Protein AF-A0A2I0HJY0-F1 (afdb_monomer_lite)

Organism: Punica granatum (NCBI:txid22663)

Foldseek 3Di:
DDDDQDFAADEDEDAAQPCRQVVVCVLQVHNPGDDDRDPDHPDDDDDGDWHADPVRHTPRVVSSVVVNDDDYDDPPDPDVVVVVVVVVVVVVVVVVVVVVVVVVVVVVVVVVVVVVVVVVVVVVVVVVVVVVVVVVVVVVVVVVVVVVVVVVVVVVVVVVVVVD

Secondary structure (DSSP, 8-state):
---------------TTS-HHHHHHHHTTS--S-----SS-S--S------B-TTS-BHHHHHHHHTS-----------HHHHHHHHHHHHHHHHHHHHHHHHHHHHHHHHHHHHHHHHHHHHHHHHHHHHHHHHHHHHHHHHHHHHHHHHHHHHHHHHHHTT-

pLDDT: mean 72.09, std 19.01, range [34.62, 98.0]

InterPro domains:
  IPR006703 AIG1-type guanine nucleotide-binding (G) domain [PF04548] (9-60)
  IPR027417 P-loop containing nucleoside triphosphate hydrolase [G3DSA:3.40.50.300] (8-58)
  IPR027417 P-loop containing nucleoside triphosphate hydrolase [G3DSA:3.40.50.300] (59-138)
  IPR027417 P-loop containing nucleoside triphosphate hydrolase [SSF52540] (9-53)
  IPR045058 GTPase GIMA/IAN/Toc [PTHR10903] (10-53)

Sequence (164 aa):
MAGIAGVRMLVLVGRTGNGKSAAGNTILGRRAFKSRASSSGVTSTCELQQTVLPDGLTVNDVLALCGNRQVLFDNKTKDQDKKNAQVRELFSLIETKLIEEVKRLDQKLAEEQAARTRADEQAHSAQKKSDDEIRNLKDDLAKARRETEVLRKQTEEKSSCAIL

Radius of gyration: 37.72 Å; chains: 1; bounding box: 81×35×110 Å

Structure (mmCIF, N/CA/C/O backbone):
data_AF-A0A2I0HJY0-F1
#
_entry.id   AF-A0A2I0HJY0-F1
#
loop_
_atom_site.group_PDB
_atom_site.id
_atom_site.type_symbol
_atom_site.label_atom_id
_atom_site.label_alt_id
_atom_site.label_comp_id
_atom_site.label_asym_id
_atom_site.label_entity_id
_atom_site.label_seq_id
_atom_site.pdbx_PDB_ins_code
_atom_site.Cartn_x
_atom_site.Cartn_y
_atom_site.Cartn_z
_atom_site.occupancy
_atom_site.B_iso_or_equiv
_atom_site.auth_seq_id
_atom_site.auth_comp_id
_atom_site.auth_asym_id
_atom_site.auth_atom_id
_atom_site.pdbx_PDB_model_num
ATOM 1 N N . MET A 1 1 ? -4.396 -15.676 6.595 1.00 34.62 1 MET A N 1
ATOM 2 C CA . MET A 1 1 ? -2.952 -15.382 6.466 1.00 34.62 1 MET A CA 1
ATOM 3 C C . MET A 1 1 ? -2.658 -15.003 5.018 1.00 34.62 1 MET A C 1
ATOM 5 O O . MET A 1 1 ? -2.321 -15.872 4.228 1.00 34.62 1 MET A O 1
ATOM 9 N N . ALA A 1 2 ? -2.866 -13.739 4.642 1.00 39.84 2 ALA A N 1
ATOM 10 C CA . ALA A 1 2 ? -2.485 -13.230 3.323 1.00 39.84 2 ALA A CA 1
ATOM 11 C C . ALA A 1 2 ? -1.132 -12.525 3.482 1.00 39.84 2 ALA A C 1
ATOM 13 O O . ALA A 1 2 ? -1.044 -11.500 4.153 1.00 39.84 2 ALA A O 1
ATOM 14 N N . GLY A 1 3 ? -0.068 -13.152 2.975 1.00 40.00 3 GLY A N 1
ATOM 15 C CA . GLY A 1 3 ? 1.299 -12.646 3.083 1.00 40.00 3 GLY A CA 1
ATOM 16 C C . GLY A 1 3 ? 1.468 -11.301 2.379 1.00 40.00 3 GLY A C 1
ATOM 17 O O . GLY A 1 3 ? 0.860 -11.044 1.342 1.00 40.00 3 GLY A O 1
ATOM 18 N N . ILE A 1 4 ? 2.308 -10.445 2.957 1.00 42.41 4 ILE A N 1
ATOM 19 C CA . ILE A 1 4 ? 2.661 -9.124 2.434 1.00 42.41 4 ILE A CA 1
ATOM 20 C C . ILE A 1 4 ? 3.336 -9.304 1.064 1.00 42.41 4 ILE A C 1
ATOM 22 O O . ILE A 1 4 ? 4.490 -9.723 0.971 1.00 42.41 4 ILE A O 1
ATOM 26 N N . ALA A 1 5 ? 2.606 -9.012 -0.013 1.00 45.75 5 ALA A N 1
ATOM 27 C CA . ALA A 1 5 ? 3.139 -8.997 -1.369 1.00 45.75 5 ALA A CA 1
ATOM 28 C C . ALA A 1 5 ? 3.979 -7.723 -1.571 1.00 45.75 5 ALA A C 1
ATOM 30 O O . ALA A 1 5 ? 3.442 -6.634 -1.763 1.00 45.75 5 ALA A O 1
ATOM 31 N N . GLY A 1 6 ? 5.306 -7.857 -1.482 1.00 41.28 6 GLY A N 1
ATOM 32 C CA . GLY A 1 6 ? 6.254 -6.805 -1.872 1.00 41.28 6 GLY A CA 1
ATOM 33 C C . GLY A 1 6 ? 6.186 -6.484 -3.375 1.00 41.28 6 GLY A C 1
ATOM 34 O O . GLY A 1 6 ? 5.840 -7.351 -4.181 1.00 41.28 6 GLY A O 1
ATOM 35 N N . VAL A 1 7 ? 6.504 -5.236 -3.734 1.00 39.38 7 VAL A N 1
ATOM 36 C CA . VAL A 1 7 ? 6.376 -4.641 -5.082 1.00 39.38 7 VAL A CA 1
ATOM 37 C C . VAL A 1 7 ? 7.412 -5.180 -6.079 1.00 39.38 7 VAL A C 1
ATOM 39 O O . VAL A 1 7 ? 8.572 -4.771 -6.027 1.00 39.38 7 VAL A O 1
ATOM 42 N N . ARG A 1 8 ? 7.013 -6.062 -7.017 1.00 44.16 8 ARG A N 1
ATOM 43 C CA . ARG A 1 8 ? 7.883 -6.617 -8.079 1.00 44.16 8 ARG A CA 1
ATOM 44 C C . ARG A 1 8 ? 7.652 -5.847 -9.383 1.00 44.16 8 ARG A C 1
ATOM 46 O O . ARG A 1 8 ? 6.592 -5.990 -9.970 1.00 44.16 8 ARG A O 1
ATOM 53 N N . MET A 1 9 ? 8.612 -5.033 -9.833 1.00 44.69 9 MET A N 1
ATOM 54 C CA . MET A 1 9 ? 8.660 -4.438 -11.198 1.00 44.69 9 MET A CA 1
ATOM 55 C C . MET A 1 9 ? 8.922 -5.576 -12.244 1.00 44.69 9 MET A C 1
ATOM 57 O O . MET A 1 9 ? 9.222 -6.640 -11.724 1.00 44.69 9 MET A O 1
ATOM 61 N N . LEU A 1 10 ? 8.866 -5.457 -13.614 1.00 53.25 10 LEU A N 1
ATOM 62 C CA . LEU A 1 10 ? 9.682 -6.247 -14.633 1.00 53.25 10 LEU A CA 1
ATOM 63 C C . LEU A 1 10 ? 10.483 -5.303 -15.540 1.00 53.25 10 LEU A C 1
ATOM 65 O O . LEU A 1 10 ? 9.925 -4.335 -16.042 1.00 53.25 10 LEU A O 1
ATOM 69 N N . VAL A 1 11 ? 11.745 -5.611 -15.846 1.00 57.53 11 VAL A N 1
ATOM 70 C CA . VAL A 1 11 ? 12.613 -4.768 -16.676 1.00 57.53 11 VAL A CA 1
ATOM 71 C C . VAL A 1 11 ? 13.543 -5.630 -17.545 1.00 57.53 11 VAL A C 1
ATOM 73 O O . VAL A 1 11 ? 14.197 -6.539 -17.039 1.00 57.53 11 VAL A O 1
ATOM 76 N N . LEU A 1 12 ? 13.594 -5.360 -18.859 1.00 59.28 12 LEU A N 1
ATOM 77 C CA . LEU A 1 12 ? 14.289 -6.176 -19.872 1.00 59.28 12 LEU A CA 1
ATOM 78 C C . LEU A 1 12 ? 15.523 -5.458 -20.455 1.00 59.28 12 LEU A C 1
ATOM 80 O O . LEU A 1 12 ? 15.399 -4.384 -21.042 1.00 59.28 12 LEU A O 1
ATOM 84 N N . VAL A 1 13 ? 16.708 -6.082 -20.380 1.00 57.06 13 VAL A N 1
ATOM 85 C CA . VAL A 1 13 ? 18.014 -5.484 -20.755 1.00 57.06 13 VAL A CA 1
ATOM 86 C C . VAL A 1 13 ? 18.779 -6.342 -21.755 1.00 57.06 13 VAL A C 1
ATOM 88 O O . VAL A 1 13 ? 18.643 -7.559 -21.784 1.00 57.06 13 VAL A O 1
ATOM 91 N N . GLY A 1 14 ? 19.590 -5.713 -22.608 1.00 53.72 14 GLY A N 1
ATOM 92 C CA . GLY A 1 14 ? 20.386 -6.409 -23.621 1.00 53.72 14 GLY A CA 1
ATOM 93 C C . GLY A 1 14 ? 20.735 -5.520 -24.812 1.00 53.72 14 GLY A C 1
ATOM 94 O O . GLY A 1 14 ? 20.205 -4.420 -24.955 1.00 53.72 14 GLY A O 1
ATOM 95 N N . ARG A 1 15 ? 21.615 -5.996 -25.699 1.00 52.06 15 ARG A N 1
ATOM 96 C CA . ARG A 1 15 ? 22.064 -5.240 -26.883 1.00 52.06 15 ARG A CA 1
ATOM 97 C C . ARG A 1 15 ? 20.900 -4.885 -27.822 1.00 52.06 15 ARG A C 1
ATOM 99 O O . ARG A 1 15 ? 19.850 -5.535 -27.824 1.00 52.06 15 ARG A O 1
ATOM 106 N N . THR A 1 16 ? 21.069 -3.837 -28.628 1.00 59.75 16 THR A N 1
ATOM 107 C CA . THR A 1 16 ? 20.145 -3.527 -29.731 1.00 59.75 1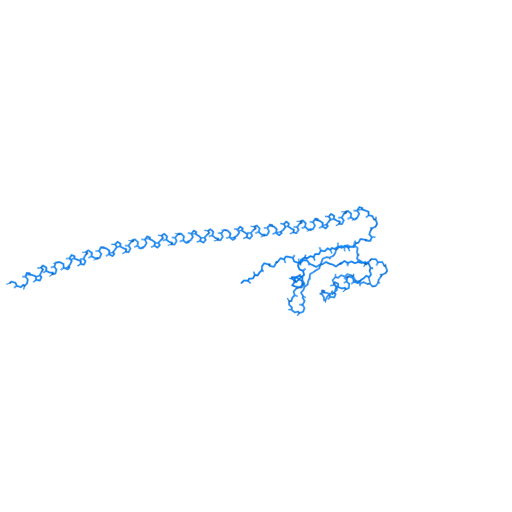6 THR A CA 1
ATOM 108 C C . THR A 1 16 ? 20.013 -4.731 -30.665 1.00 59.75 16 THR A C 1
ATOM 110 O O . THR A 1 16 ? 21.011 -5.383 -30.952 1.00 59.75 16 THR A O 1
ATOM 113 N N . GLY A 1 17 ? 18.801 -5.013 -31.143 1.00 63.09 17 GLY A N 1
ATOM 114 C CA . GLY A 1 17 ? 18.545 -6.125 -32.067 1.00 63.09 17 GLY A CA 1
ATOM 115 C C . GLY A 1 17 ? 18.260 -7.470 -31.391 1.00 63.09 17 GLY A C 1
ATOM 116 O O . GLY A 1 17 ? 17.697 -8.346 -32.030 1.00 63.09 17 GLY A O 1
ATOM 117 N N . ASN A 1 18 ? 18.505 -7.619 -30.084 1.00 64.56 18 ASN A N 1
ATOM 118 C CA . ASN A 1 18 ? 18.247 -8.869 -29.348 1.00 64.56 18 ASN A CA 1
ATOM 119 C C . ASN A 1 18 ? 16.765 -9.090 -28.970 1.00 64.56 18 ASN A C 1
ATOM 121 O O . ASN A 1 18 ? 16.463 -9.806 -28.023 1.00 64.56 18 ASN A O 1
ATOM 125 N N . GLY A 1 19 ? 15.826 -8.434 -29.655 1.00 68.44 19 GLY A N 1
ATOM 126 C CA . GLY A 1 19 ? 14.401 -8.755 -29.526 1.00 68.44 19 GLY A CA 1
ATOM 127 C C . GLY A 1 19 ? 13.706 -8.342 -28.223 1.00 68.44 19 GLY A C 1
ATOM 128 O O . GLY A 1 19 ? 12.592 -8.784 -27.998 1.00 68.44 19 GLY A O 1
ATOM 129 N N . LYS A 1 20 ? 14.276 -7.468 -27.382 1.00 72.12 20 LYS A N 1
ATOM 130 C CA . LYS A 1 20 ? 13.668 -7.065 -26.090 1.00 72.12 20 LYS A CA 1
ATOM 131 C C . LYS A 1 20 ? 12.244 -6.519 -26.207 1.00 72.12 20 LYS A C 1
ATOM 133 O O . LYS A 1 20 ? 11.368 -6.972 -25.489 1.00 72.12 20 LYS A O 1
ATOM 138 N N . SER A 1 21 ? 11.991 -5.597 -27.136 1.00 69.25 21 SER A N 1
ATOM 139 C CA . SER A 1 21 ? 10.646 -5.050 -27.374 1.00 69.25 21 SER A CA 1
ATOM 140 C C . SER A 1 21 ? 9.687 -6.112 -27.926 1.00 69.25 21 SER A C 1
ATOM 142 O O . SER A 1 21 ? 8.503 -6.098 -27.612 1.00 69.25 21 SER A O 1
ATOM 144 N N . ALA A 1 22 ? 10.196 -7.064 -28.718 1.00 71.25 22 ALA A N 1
ATOM 145 C CA . ALA A 1 22 ? 9.406 -8.198 -29.200 1.00 71.25 22 ALA A CA 1
ATOM 146 C C . ALA A 1 22 ? 9.057 -9.157 -28.050 1.00 71.25 22 ALA A C 1
ATOM 148 O O . ALA A 1 22 ? 7.909 -9.574 -27.925 1.00 71.25 22 ALA A O 1
ATOM 149 N N . ALA A 1 23 ? 10.019 -9.441 -27.171 1.00 69.75 23 ALA A N 1
ATOM 150 C CA . ALA A 1 23 ? 9.826 -10.229 -25.962 1.00 69.75 23 ALA A CA 1
ATOM 151 C C . ALA A 1 23 ? 8.870 -9.529 -24.987 1.00 69.75 23 ALA A C 1
ATOM 153 O O . ALA A 1 23 ? 7.950 -10.165 -24.497 1.00 69.75 23 ALA A O 1
ATOM 154 N N . GLY A 1 24 ? 9.001 -8.215 -24.781 1.00 70.56 24 GLY A N 1
ATOM 155 C CA . GLY A 1 24 ? 8.067 -7.409 -23.994 1.00 70.56 24 GLY A CA 1
ATOM 156 C C . GLY A 1 24 ? 6.647 -7.469 -24.554 1.00 70.56 24 GLY A C 1
ATOM 157 O O . GLY A 1 24 ? 5.713 -7.713 -23.806 1.00 70.56 24 GLY A O 1
ATOM 158 N N . ASN A 1 25 ? 6.470 -7.355 -25.872 1.00 70.44 25 ASN A N 1
ATOM 159 C CA . ASN A 1 25 ? 5.159 -7.535 -26.508 1.00 70.44 25 ASN A CA 1
ATOM 160 C C . ASN A 1 25 ? 4.604 -8.955 -26.359 1.00 70.44 25 ASN A C 1
ATOM 162 O O . ASN A 1 25 ? 3.397 -9.124 -26.218 1.00 70.44 25 ASN A O 1
ATOM 166 N N . THR A 1 26 ? 5.481 -9.962 -26.389 1.00 70.00 26 THR A N 1
ATOM 167 C CA . THR A 1 26 ? 5.113 -11.371 -26.189 1.00 70.00 26 THR A CA 1
ATOM 168 C C . THR A 1 26 ? 4.650 -11.599 -24.753 1.00 70.00 26 THR A C 1
ATOM 170 O O . THR A 1 26 ? 3.572 -12.138 -24.542 1.00 70.00 26 THR A O 1
ATOM 173 N N . ILE A 1 27 ? 5.415 -11.103 -23.775 1.00 66.50 27 ILE A N 1
ATOM 174 C CA . ILE A 1 27 ? 5.074 -11.140 -22.347 1.00 66.50 27 ILE A CA 1
ATOM 175 C C . ILE A 1 27 ? 3.771 -10.382 -22.094 1.00 66.50 27 ILE A C 1
ATOM 177 O O . ILE A 1 27 ? 2.949 -10.826 -21.307 1.00 66.50 27 ILE A O 1
ATOM 181 N N . LEU A 1 28 ? 3.553 -9.252 -22.769 1.00 64.81 28 LEU A N 1
ATOM 182 C CA . LEU A 1 28 ? 2.341 -8.461 -22.585 1.00 64.81 28 LEU A CA 1
ATOM 183 C C . LEU A 1 28 ? 1.126 -8.993 -23.367 1.00 64.81 28 LEU A C 1
ATOM 185 O O . LEU A 1 28 ? 0.032 -8.447 -23.226 1.00 64.81 28 LEU A O 1
ATOM 189 N N . GLY A 1 29 ? 1.307 -9.979 -24.250 1.00 64.56 29 GLY A N 1
ATOM 190 C CA . GLY A 1 29 ? 0.259 -10.469 -25.151 1.00 64.56 29 GLY A CA 1
ATOM 191 C C . GLY A 1 29 ? -0.289 -9.415 -26.128 1.00 64.56 29 GLY A C 1
ATOM 192 O O . GLY A 1 29 ? -1.295 -9.651 -26.792 1.00 64.56 29 GLY A O 1
ATOM 193 N N . ARG A 1 30 ? 0.345 -8.237 -26.227 1.00 70.94 30 ARG A N 1
ATOM 194 C CA . ARG A 1 30 ? -0.087 -7.117 -27.077 1.00 70.94 30 ARG A CA 1
ATOM 195 C C . ARG A 1 30 ? 1.103 -6.306 -27.574 1.00 70.94 30 ARG A C 1
ATOM 197 O O . ARG A 1 30 ? 2.164 -6.275 -26.955 1.00 70.94 30 ARG A O 1
ATOM 204 N N . ARG A 1 31 ? 0.915 -5.580 -28.678 1.00 70.38 31 ARG A N 1
ATOM 205 C CA . ARG A 1 31 ? 1.929 -4.666 -29.230 1.00 70.38 31 ARG A CA 1
ATOM 206 C C . ARG A 1 31 ? 1.979 -3.351 -28.443 1.00 70.38 31 ARG A C 1
ATOM 208 O O . ARG A 1 31 ? 1.416 -2.357 -28.883 1.00 70.38 31 ARG A O 1
ATOM 215 N N . ALA A 1 32 ? 2.637 -3.362 -27.286 1.00 68.94 32 ALA A N 1
ATOM 216 C CA . ALA A 1 32 ? 2.811 -2.188 -26.428 1.00 68.94 32 ALA A CA 1
ATOM 217 C C . ALA A 1 32 ? 4.124 -1.426 -26.692 1.00 68.94 32 ALA A C 1
ATOM 219 O O . ALA A 1 32 ? 4.173 -0.215 -26.526 1.00 68.94 32 ALA A O 1
ATOM 220 N N . PHE A 1 33 ? 5.168 -2.122 -27.145 1.00 73.25 33 PHE A N 1
ATOM 221 C CA . PHE A 1 33 ? 6.476 -1.568 -27.488 1.00 73.25 33 PHE A CA 1
ATOM 222 C C . PHE A 1 33 ? 6.697 -1.589 -29.001 1.00 73.25 33 PHE A C 1
ATOM 224 O O . PHE A 1 33 ? 6.400 -2.583 -29.678 1.00 73.25 33 PHE A O 1
ATOM 231 N N . LYS A 1 34 ? 7.298 -0.532 -29.557 1.00 70.31 34 LYS A N 1
ATOM 232 C CA . LYS A 1 34 ? 7.693 -0.529 -30.975 1.00 70.31 34 LYS A CA 1
ATOM 233 C C . LYS A 1 34 ? 8.794 -1.570 -31.208 1.00 70.31 34 LYS A C 1
ATOM 235 O O . LYS A 1 34 ? 9.867 -1.511 -30.614 1.00 70.31 34 LYS A O 1
ATOM 240 N N . SER A 1 35 ? 8.531 -2.532 -32.093 1.00 71.06 35 SER A N 1
ATOM 241 C CA . SER A 1 35 ? 9.472 -3.599 -32.444 1.00 71.06 35 SER A CA 1
ATOM 242 C C . SER A 1 35 ? 9.501 -3.813 -33.955 1.00 71.06 35 SER A C 1
ATOM 244 O O . SER A 1 35 ? 8.467 -4.075 -34.567 1.00 71.06 35 SER A O 1
ATOM 246 N N . ARG A 1 36 ? 10.683 -3.660 -34.563 1.00 74.75 36 ARG A N 1
ATOM 247 C CA . ARG A 1 36 ? 10.950 -3.911 -35.988 1.00 74.75 36 ARG A CA 1
ATOM 248 C C . ARG A 1 36 ? 12.353 -4.496 -36.135 1.00 74.75 36 ARG A C 1
ATOM 250 O O . ARG A 1 36 ? 13.245 -4.129 -35.369 1.00 74.75 36 ARG A O 1
ATOM 257 N N . ALA A 1 37 ? 12.552 -5.366 -37.124 1.00 68.44 37 ALA A N 1
ATOM 258 C CA . ALA A 1 37 ? 13.891 -5.792 -37.518 1.00 68.44 37 ALA A CA 1
ATOM 259 C C . ALA A 1 37 ? 14.663 -4.570 -38.046 1.00 68.44 37 ALA A C 1
ATOM 261 O O . ALA A 1 37 ? 14.230 -3.931 -39.004 1.00 68.44 37 ALA A O 1
ATOM 262 N N . SER A 1 38 ? 15.754 -4.204 -37.374 1.00 66.62 38 SER A N 1
ATOM 263 C CA . SER A 1 38 ? 16.583 -3.045 -37.715 1.00 66.62 38 SER A CA 1
ATOM 264 C C . SER A 1 38 ? 18.018 -3.251 -37.230 1.00 66.62 38 SER A C 1
ATOM 266 O O . SER A 1 38 ? 18.239 -3.825 -36.161 1.00 66.62 38 SER A O 1
ATOM 268 N N . SER A 1 39 ? 18.990 -2.752 -37.997 1.00 58.78 39 SER A N 1
ATOM 269 C CA . SER A 1 39 ? 20.404 -2.667 -37.601 1.00 58.78 39 SER A CA 1
ATOM 270 C C . SER A 1 39 ? 20.685 -1.482 -36.658 1.00 58.78 39 SER A C 1
ATOM 272 O O . SER A 1 39 ? 21.694 -1.467 -35.945 1.00 58.78 39 SER A O 1
ATOM 274 N N . SER A 1 40 ? 19.774 -0.505 -36.602 1.00 59.66 40 SER A N 1
ATOM 275 C CA . SER A 1 40 ? 19.796 0.647 -35.695 1.00 59.66 40 SER A CA 1
ATOM 276 C C . SER A 1 40 ? 18.797 0.484 -34.538 1.00 59.66 40 SER A C 1
ATOM 278 O O . SER A 1 40 ? 17.863 -0.316 -34.600 1.00 59.66 40 SER A O 1
ATOM 280 N N . GLY A 1 41 ? 19.013 1.218 -33.439 1.00 58.50 41 GLY A N 1
ATOM 281 C CA . GLY A 1 41 ? 18.117 1.189 -32.277 1.00 58.50 41 GLY A CA 1
ATOM 282 C C . GLY A 1 41 ? 16.730 1.718 -32.624 1.00 58.50 41 GLY A C 1
ATOM 283 O O . GLY A 1 41 ? 16.614 2.828 -33.125 1.00 58.50 41 GLY A O 1
ATOM 284 N N . VAL A 1 42 ? 15.693 0.916 -32.367 1.00 59.47 42 VAL A N 1
ATOM 285 C CA . VAL A 1 42 ? 14.285 1.279 -32.630 1.00 59.47 42 VAL A CA 1
ATOM 286 C C . VAL A 1 42 ? 13.656 2.003 -31.434 1.00 59.47 42 VAL A C 1
ATOM 288 O O . VAL A 1 42 ? 12.765 2.828 -31.609 1.00 59.47 42 VAL A O 1
ATOM 291 N N . THR A 1 43 ? 14.138 1.712 -30.229 1.00 57.41 43 THR A N 1
ATOM 292 C CA . THR A 1 43 ? 13.728 2.323 -28.960 1.00 57.41 43 THR A CA 1
ATOM 293 C C . THR A 1 43 ? 14.931 3.043 -28.357 1.00 57.41 43 THR A C 1
ATOM 295 O O . THR A 1 43 ? 15.993 2.433 -28.233 1.00 57.41 43 THR A O 1
ATOM 298 N N . SER A 1 44 ? 14.785 4.323 -28.011 1.00 58.47 44 SER A N 1
ATOM 299 C CA . SER A 1 44 ? 15.866 5.178 -27.484 1.00 58.47 44 SER A CA 1
ATOM 300 C C . SER A 1 44 ? 15.592 5.738 -26.084 1.00 58.47 44 SER A C 1
ATOM 302 O O . SER A 1 44 ? 16.457 6.396 -25.511 1.00 58.47 44 SER A O 1
ATOM 304 N N . THR A 1 45 ? 14.402 5.488 -25.542 1.00 53.69 45 THR A N 1
ATOM 305 C CA . THR A 1 45 ? 13.932 5.963 -24.236 1.00 53.69 45 THR A CA 1
ATOM 306 C C . THR A 1 45 ? 13.344 4.801 -23.442 1.00 53.69 45 THR A C 1
ATOM 308 O O . THR A 1 45 ? 12.905 3.807 -24.022 1.00 53.69 45 THR A O 1
ATOM 311 N N . CYS A 1 46 ? 13.343 4.914 -22.115 1.00 54.09 46 CYS A N 1
ATOM 312 C CA . CYS A 1 46 ? 12.705 3.939 -21.237 1.00 54.09 46 CYS A CA 1
ATOM 313 C C . CYS A 1 46 ? 11.178 3.997 -21.417 1.00 54.09 46 CYS A C 1
ATOM 315 O O . CYS A 1 46 ? 10.597 5.078 -21.407 1.00 54.09 46 CYS A O 1
ATOM 317 N N . GLU A 1 47 ? 10.527 2.845 -21.579 1.00 54.62 47 GLU A N 1
ATOM 318 C CA . GLU A 1 47 ? 9.070 2.735 -21.733 1.00 54.62 47 GLU A CA 1
ATOM 319 C C . GLU A 1 47 ? 8.525 1.769 -20.669 1.00 54.62 47 GLU A C 1
ATOM 321 O O . GLU A 1 47 ? 9.036 0.657 -20.523 1.00 54.62 47 GLU A O 1
ATOM 326 N N . LEU A 1 48 ? 7.494 2.184 -19.925 1.00 60.06 48 LEU A N 1
ATOM 327 C CA . LEU A 1 48 ? 6.835 1.377 -18.891 1.00 60.06 48 LEU A CA 1
ATOM 328 C C . LEU A 1 48 ? 5.445 0.939 -19.370 1.00 60.06 48 LEU A C 1
ATOM 330 O O . LEU A 1 48 ? 4.681 1.757 -19.878 1.00 60.06 48 LEU A O 1
ATOM 334 N N . GLN A 1 49 ? 5.109 -0.345 -19.209 1.00 61.22 49 GLN A N 1
ATOM 335 C CA . GLN A 1 49 ? 3.836 -0.928 -19.652 1.00 61.22 49 GLN A CA 1
ATOM 336 C C . GLN A 1 49 ? 3.313 -1.962 -18.645 1.00 61.22 49 GLN A C 1
ATOM 338 O O . GLN A 1 49 ? 4.098 -2.688 -18.041 1.00 61.22 49 GLN A O 1
ATOM 343 N N . GLN A 1 50 ? 1.985 -2.064 -18.507 1.00 58.03 50 GLN A N 1
ATOM 344 C CA . GLN A 1 50 ? 1.306 -2.982 -17.578 1.00 58.03 50 GLN A CA 1
ATOM 345 C C . GLN A 1 50 ? 0.176 -3.762 -18.281 1.00 58.03 50 GLN A C 1
ATOM 347 O O . GLN A 1 50 ? -0.524 -3.199 -19.130 1.00 58.03 50 GLN A O 1
ATOM 352 N N . THR A 1 51 ? -0.010 -5.051 -17.947 1.00 55.75 51 THR A N 1
ATOM 353 C CA . THR A 1 51 ? -1.104 -5.897 -18.478 1.00 55.75 51 THR A CA 1
ATOM 354 C C . THR A 1 51 ? -1.508 -7.048 -17.537 1.00 55.75 51 THR A C 1
ATOM 356 O O . THR A 1 51 ? -0.799 -7.349 -16.571 1.00 55.75 51 THR A O 1
ATOM 359 N N . VAL A 1 52 ? -2.623 -7.708 -17.878 1.00 55.91 52 VAL A N 1
ATOM 360 C CA . VAL A 1 52 ? -3.163 -8.944 -17.277 1.00 55.91 52 VAL A CA 1
ATOM 361 C C . VAL A 1 52 ? -3.000 -10.114 -18.270 1.00 55.91 52 VAL A C 1
ATOM 363 O O . VAL A 1 52 ? -3.252 -9.926 -19.460 1.00 55.91 52 VAL A O 1
ATOM 366 N N . LEU A 1 53 ? -2.530 -11.279 -17.808 1.00 58.00 53 LEU A N 1
ATOM 367 C CA . LEU A 1 53 ? -2.255 -12.507 -18.579 1.00 58.00 53 LEU A CA 1
ATOM 368 C C . LEU A 1 53 ? -3.487 -13.447 -18.629 1.00 58.00 53 LEU A C 1
ATOM 370 O O . LEU A 1 53 ? -4.425 -13.265 -17.847 1.00 58.00 53 LEU A O 1
ATOM 374 N N . PRO A 1 54 ? -3.521 -14.436 -19.552 1.00 50.44 54 PRO A N 1
ATOM 375 C CA . PRO A 1 54 ? -4.710 -15.249 -19.872 1.00 50.44 54 PRO A CA 1
ATOM 376 C C . PRO A 1 54 ? -5.306 -16.070 -18.716 1.00 50.44 54 PRO A C 1
ATOM 378 O O . PRO A 1 54 ? -6.471 -16.447 -18.754 1.00 50.44 54 PRO A O 1
ATOM 381 N N . ASP A 1 55 ? -4.514 -16.332 -17.690 1.00 57.81 55 ASP A N 1
ATOM 382 C CA . ASP A 1 55 ? -4.796 -17.120 -16.494 1.00 57.81 55 ASP A CA 1
ATOM 383 C C . ASP A 1 55 ? -5.265 -16.251 -15.307 1.00 57.81 55 ASP A C 1
ATOM 385 O O . ASP A 1 55 ? -5.348 -16.708 -14.169 1.00 57.81 55 ASP A O 1
ATOM 389 N N . GLY A 1 56 ? -5.577 -14.974 -15.560 1.00 57.88 56 GLY A N 1
ATOM 390 C CA . GLY A 1 56 ? -5.967 -13.998 -14.535 1.00 57.88 56 GLY A CA 1
ATOM 391 C C . GLY A 1 56 ? -4.785 -13.483 -13.710 1.00 57.88 56 GLY A C 1
ATOM 392 O O . GLY A 1 56 ? -4.935 -12.525 -12.953 1.00 57.88 56 GLY A O 1
ATOM 393 N N . LEU A 1 57 ? -3.604 -14.077 -13.904 1.00 54.59 57 LEU A N 1
ATOM 394 C CA . LEU A 1 57 ? -2.341 -13.589 -13.383 1.00 54.59 57 LEU A CA 1
ATOM 395 C C . LEU A 1 57 ? -2.004 -12.270 -14.064 1.00 54.59 57 LEU A C 1
ATOM 397 O O . LEU A 1 57 ? -2.009 -12.127 -15.278 1.00 54.59 57 LEU A O 1
ATOM 401 N N . THR A 1 58 ? -1.681 -11.268 -13.285 1.00 55.78 58 THR A N 1
ATOM 402 C CA . THR A 1 58 ? -1.100 -10.035 -13.782 1.00 55.78 58 THR A CA 1
ATOM 403 C C . THR A 1 58 ? 0.391 -10.243 -14.034 1.00 55.78 58 THR A C 1
ATOM 405 O O . THR A 1 58 ? 1.023 -11.129 -13.459 1.00 55.78 58 THR A O 1
ATOM 408 N N . VAL A 1 59 ? 1.010 -9.391 -14.855 1.00 53.00 59 VAL A N 1
ATOM 409 C CA . VAL A 1 59 ? 2.483 -9.359 -14.940 1.00 53.00 59 VAL A CA 1
ATOM 410 C C . VAL A 1 59 ? 3.105 -9.203 -13.541 1.00 53.00 59 VAL A C 1
ATOM 412 O O . VAL A 1 59 ? 4.156 -9.783 -13.285 1.00 53.00 59 VAL A O 1
ATOM 415 N N . ASN A 1 60 ? 2.408 -8.546 -12.602 1.00 46.88 60 ASN A N 1
ATOM 416 C CA . ASN A 1 60 ? 2.804 -8.449 -11.195 1.00 46.88 60 ASN A CA 1
ATOM 417 C C . ASN A 1 60 ? 2.831 -9.800 -10.458 1.00 46.88 60 ASN A C 1
ATOM 419 O O . ASN A 1 60 ? 3.649 -9.940 -9.557 1.00 46.88 60 ASN A O 1
ATOM 423 N N . ASP A 1 61 ? 2.029 -10.797 -10.838 1.00 58.78 61 ASP A N 1
ATOM 424 C CA . ASP A 1 61 ? 2.009 -12.122 -10.197 1.00 58.78 61 ASP A CA 1
ATOM 425 C C . ASP A 1 61 ? 3.160 -13.019 -10.676 1.00 58.78 61 AS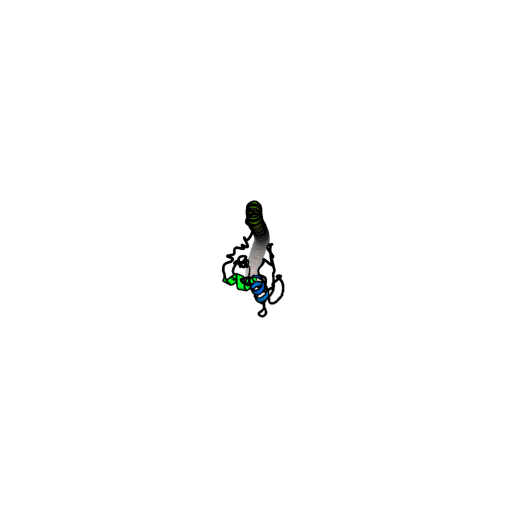P A C 1
ATOM 427 O O . ASP A 1 61 ? 3.794 -13.725 -9.895 1.00 58.78 61 ASP A O 1
ATOM 431 N N . VAL A 1 62 ? 3.522 -12.928 -11.956 1.00 55.69 62 VAL A N 1
ATOM 432 C CA . VAL A 1 62 ? 4.739 -13.575 -12.487 1.00 55.69 62 VAL A CA 1
ATOM 433 C C . VAL A 1 62 ? 5.979 -12.933 -11.876 1.00 55.69 62 VAL A C 1
ATOM 435 O O . VAL A 1 62 ? 6.942 -13.596 -11.485 1.00 55.69 62 VAL A O 1
ATOM 438 N N . LEU A 1 63 ? 5.928 -11.617 -11.721 1.00 51.22 63 LEU A N 1
ATOM 439 C CA . LEU A 1 63 ? 6.959 -10.867 -11.049 1.00 51.22 63 LEU A CA 1
ATOM 440 C C . LEU A 1 63 ? 7.054 -11.229 -9.577 1.00 51.22 63 LEU A C 1
ATOM 442 O O . LEU A 1 63 ? 8.200 -11.408 -9.150 1.00 51.22 63 LEU A O 1
ATOM 446 N N . ALA A 1 64 ? 5.906 -11.445 -8.891 1.00 48.00 64 ALA A N 1
ATOM 447 C CA . ALA A 1 64 ? 5.674 -11.988 -7.530 1.00 48.00 64 ALA A CA 1
ATOM 448 C C . ALA A 1 64 ? 6.404 -13.323 -7.247 1.00 48.00 64 ALA A C 1
ATOM 450 O O . ALA A 1 64 ? 6.522 -13.724 -6.091 1.00 48.00 64 ALA A O 1
ATOM 451 N N . LEU A 1 65 ? 6.976 -13.988 -8.254 1.00 53.69 65 LEU A N 1
ATOM 452 C CA . LEU A 1 65 ? 7.795 -15.196 -8.094 1.00 53.69 65 LEU A CA 1
ATOM 453 C C . LEU A 1 65 ? 9.310 -14.909 -8.145 1.00 53.69 65 LEU A C 1
ATOM 455 O O . LEU A 1 65 ? 10.098 -15.643 -7.558 1.00 53.69 65 LEU A O 1
ATOM 459 N N . CYS A 1 66 ? 9.747 -13.799 -8.754 1.00 45.50 66 CYS A N 1
ATOM 460 C CA . CYS A 1 66 ? 11.169 -13.511 -9.033 1.00 45.50 66 CYS A CA 1
ATOM 461 C C . CYS A 1 66 ? 11.903 -12.652 -7.979 1.00 45.50 66 CYS A C 1
ATOM 463 O O . CYS A 1 66 ? 13.112 -12.419 -8.075 1.00 45.50 66 CYS A O 1
ATOM 465 N N . GLY A 1 67 ? 11.189 -12.159 -6.968 1.00 47.25 67 GLY A N 1
ATOM 466 C CA . GLY A 1 67 ? 11.776 -11.440 -5.817 1.00 47.25 67 GLY A CA 1
ATOM 467 C C . GLY A 1 67 ? 11.985 -9.930 -5.995 1.00 47.25 67 GLY 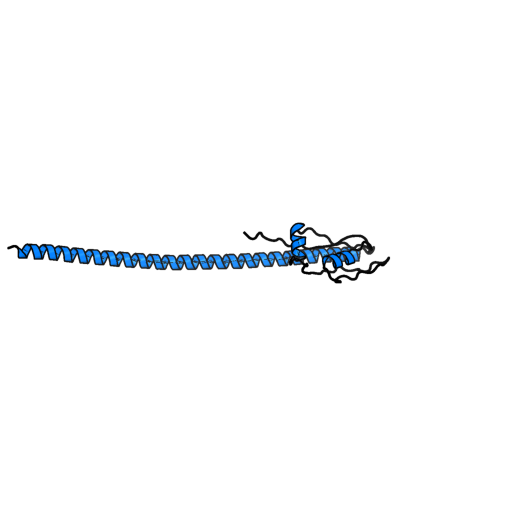A C 1
ATOM 468 O O . GLY A 1 67 ? 12.774 -9.346 -5.268 1.00 47.25 67 GLY A O 1
ATOM 469 N N . ASN A 1 68 ? 11.292 -9.284 -6.932 1.00 43.97 68 ASN A N 1
ATOM 470 C CA . ASN A 1 68 ? 11.261 -7.830 -7.169 1.00 43.97 68 ASN A CA 1
ATOM 471 C C . ASN A 1 68 ? 12.523 -7.258 -7.806 1.00 43.97 68 ASN A C 1
ATOM 473 O O . ASN A 1 68 ? 12.616 -6.055 -8.007 1.00 43.97 68 ASN A O 1
ATOM 477 N N . ARG A 1 69 ? 13.512 -8.092 -8.116 1.00 38.81 69 ARG A N 1
ATOM 478 C CA . ARG A 1 69 ? 14.804 -7.629 -8.619 1.00 38.81 69 ARG A CA 1
ATOM 479 C C . ARG A 1 69 ? 14.679 -7.179 -10.062 1.00 38.81 69 ARG A C 1
ATOM 481 O O . ARG A 1 69 ? 14.289 -8.009 -10.884 1.00 38.81 69 ARG A O 1
ATOM 488 N N . GLN A 1 70 ? 15.087 -5.940 -10.359 1.00 43.47 70 GLN A N 1
ATOM 489 C CA . GLN A 1 70 ? 15.268 -5.443 -11.724 1.00 43.47 70 GLN A CA 1
ATOM 490 C C . GLN A 1 70 ? 16.152 -4.243 -11.933 1.00 43.47 70 GLN A C 1
ATOM 492 O O . GLN A 1 70 ? 16.348 -3.417 -11.054 1.00 43.47 70 GLN A O 1
ATOM 497 N N . VAL A 1 71 ? 16.606 -4.162 -13.183 1.00 40.75 71 VAL A N 1
ATOM 498 C CA . VAL A 1 71 ? 17.538 -3.181 -13.713 1.00 40.75 71 VAL A CA 1
ATOM 499 C C . VAL A 1 71 ? 17.197 -2.962 -15.194 1.00 40.75 71 VAL A C 1
ATOM 501 O O . VAL A 1 71 ? 17.023 -3.958 -15.892 1.00 40.75 71 VAL A O 1
ATOM 504 N N . LEU A 1 72 ? 17.105 -1.706 -15.678 1.00 41.62 72 LEU A N 1
ATOM 505 C CA . LEU A 1 72 ? 16.956 -1.347 -17.110 1.00 41.62 72 LEU A CA 1
ATOM 506 C C . LEU A 1 72 ? 18.246 -0.678 -17.576 1.00 41.62 72 LEU A C 1
ATOM 508 O O . LEU A 1 72 ? 18.639 0.331 -17.005 1.00 41.62 72 LEU A O 1
ATOM 512 N N . PHE A 1 73 ? 18.862 -1.172 -18.647 1.00 38.38 73 PHE A N 1
ATOM 513 C CA . PHE A 1 73 ? 19.911 -0.457 -19.362 1.00 38.38 73 PHE A CA 1
ATOM 514 C C . PHE A 1 73 ? 19.725 -0.622 -20.876 1.00 38.38 73 PHE A C 1
ATOM 516 O O . PHE A 1 73 ? 19.757 -1.729 -21.412 1.00 38.38 73 PHE A O 1
ATOM 523 N N . ASP A 1 74 ? 19.591 0.493 -21.588 1.00 44.22 74 ASP A N 1
ATOM 524 C CA . ASP A 1 74 ? 20.051 0.607 -22.971 1.00 44.22 74 ASP A CA 1
ATOM 525 C C . ASP A 1 74 ? 21.083 1.732 -22.990 1.00 44.22 74 ASP A C 1
ATOM 527 O O . ASP A 1 74 ? 20.763 2.882 -22.704 1.00 44.22 74 ASP A O 1
ATOM 531 N N . ASN A 1 75 ? 22.346 1.395 -23.242 1.00 43.88 75 ASN A N 1
ATOM 532 C CA . ASN A 1 75 ? 23.428 2.369 -23.259 1.00 43.88 75 ASN A CA 1
ATOM 533 C C . ASN A 1 75 ? 24.204 2.250 -24.568 1.00 43.88 75 ASN A C 1
ATOM 535 O O . ASN A 1 75 ? 25.301 1.695 -24.627 1.00 43.88 75 ASN A O 1
ATOM 539 N N . LYS A 1 76 ? 23.592 2.745 -25.648 1.00 46.81 76 LYS A N 1
ATOM 540 C CA . LYS A 1 76 ? 24.278 2.962 -26.930 1.00 46.81 76 LYS A CA 1
ATOM 541 C C . LYS A 1 76 ? 24.745 4.407 -27.121 1.00 46.81 76 LYS A C 1
ATOM 543 O O . LYS A 1 76 ? 25.330 4.716 -28.158 1.00 46.81 76 LYS A O 1
ATOM 548 N N . THR A 1 77 ? 24.499 5.291 -26.152 1.00 53.28 77 THR A N 1
ATOM 549 C CA . THR A 1 77 ? 25.004 6.662 -26.215 1.00 53.28 77 THR A CA 1
ATOM 550 C C . THR A 1 77 ? 26.477 6.688 -25.808 1.00 53.28 77 THR A C 1
ATOM 552 O O . THR A 1 77 ? 26.868 6.142 -24.779 1.00 53.28 77 THR A O 1
ATOM 555 N N . LYS A 1 78 ? 27.330 7.288 -26.641 1.00 62.62 78 LYS A N 1
ATOM 556 C CA . LYS A 1 78 ? 28.729 7.578 -26.273 1.00 62.62 78 LYS A CA 1
ATOM 557 C C . LYS A 1 78 ? 28.852 8.893 -25.499 1.00 62.62 78 LYS A C 1
ATOM 559 O O . LYS A 1 78 ? 29.875 9.130 -24.873 1.00 62.62 78 LYS A O 1
ATOM 564 N N . ASP A 1 79 ? 27.798 9.701 -25.537 1.00 71.50 79 ASP A N 1
ATOM 565 C CA . ASP A 1 79 ? 27.669 10.967 -24.828 1.00 71.50 79 ASP A CA 1
ATOM 566 C C . ASP A 1 79 ? 27.496 10.700 -23.327 1.00 71.50 79 ASP A C 1
ATOM 568 O O . ASP A 1 79 ? 26.556 10.016 -22.904 1.00 71.50 79 ASP A O 1
ATOM 572 N N . GLN A 1 80 ? 28.453 11.196 -22.546 1.00 73.81 80 GLN A N 1
ATOM 573 C CA . GLN A 1 80 ? 28.546 10.961 -21.111 1.00 73.81 80 GLN A CA 1
ATOM 574 C C . GLN A 1 80 ? 27.468 11.722 -20.327 1.00 73.81 80 GLN A C 1
ATOM 576 O O . GLN A 1 80 ? 26.982 11.212 -19.317 1.00 73.81 80 GLN A O 1
ATOM 581 N N . ASP A 1 81 ? 27.030 12.883 -20.811 1.00 75.25 81 ASP A N 1
ATOM 582 C CA . ASP A 1 81 ? 25.993 13.679 -20.155 1.00 75.25 81 ASP A CA 1
ATOM 583 C C . ASP A 1 81 ? 24.635 12.996 -20.256 1.00 75.25 81 ASP A C 1
ATOM 585 O O . ASP A 1 81 ? 23.893 12.941 -19.274 1.00 75.25 81 ASP A O 1
ATOM 589 N N . LYS A 1 82 ? 24.349 12.365 -21.400 1.00 64.38 82 LYS A N 1
ATOM 590 C CA . LYS A 1 82 ? 23.150 11.532 -21.568 1.00 64.38 82 LYS A CA 1
ATOM 591 C C . LYS A 1 82 ? 23.163 10.313 -20.650 1.00 64.38 82 LYS A C 1
ATOM 593 O O . LYS A 1 82 ? 22.134 10.019 -20.049 1.00 64.38 82 LYS A O 1
ATOM 598 N N . LYS A 1 83 ? 24.312 9.647 -20.466 1.00 62.53 83 LYS A N 1
ATOM 599 C CA . LYS A 1 83 ? 24.435 8.545 -19.487 1.00 62.53 83 LYS A CA 1
ATOM 600 C C . LYS A 1 83 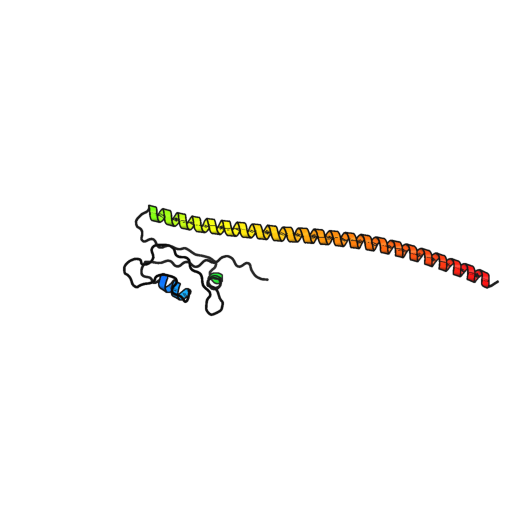? 24.155 9.029 -18.072 1.00 62.53 83 LYS A C 1
ATOM 602 O O . LYS A 1 83 ? 23.373 8.415 -17.355 1.00 62.53 83 LYS A O 1
ATOM 607 N N . ASN A 1 84 ? 24.778 10.139 -17.686 1.00 70.69 84 ASN A N 1
ATOM 608 C CA . ASN A 1 84 ? 24.618 10.716 -16.357 1.00 70.69 84 ASN A CA 1
ATOM 609 C C . ASN A 1 84 ? 23.164 11.154 -16.119 1.00 70.69 84 ASN A C 1
ATOM 611 O O . ASN A 1 84 ? 22.622 10.929 -15.042 1.00 70.69 84 ASN A O 1
ATOM 615 N N . ALA A 1 85 ? 22.506 11.738 -17.125 1.00 71.50 85 ALA A N 1
ATOM 616 C CA . ALA A 1 85 ? 21.093 12.098 -17.065 1.00 71.50 85 ALA A CA 1
ATOM 617 C C . ALA A 1 85 ? 20.189 10.868 -16.903 1.00 71.50 85 ALA A C 1
ATOM 619 O O . ALA A 1 85 ? 19.354 10.862 -16.008 1.00 71.50 85 ALA A O 1
ATOM 620 N N . GLN A 1 86 ? 20.404 9.811 -17.689 1.00 65.75 86 GLN A N 1
ATOM 621 C CA . GLN A 1 86 ? 19.619 8.574 -17.601 1.00 65.75 86 GLN A CA 1
ATOM 622 C C . GLN A 1 86 ? 19.785 7.870 -16.251 1.00 65.75 86 GLN A C 1
ATOM 624 O O . GLN A 1 86 ? 18.815 7.378 -15.682 1.00 65.75 86 GLN A O 1
ATOM 629 N N . VAL A 1 87 ? 21.007 7.841 -15.714 1.00 71.88 87 VAL A N 1
ATOM 630 C CA . VAL A 1 87 ? 21.269 7.298 -14.376 1.00 71.88 87 VAL A CA 1
ATOM 631 C C . VAL A 1 87 ? 20.542 8.129 -13.317 1.00 71.88 87 VAL A C 1
ATOM 633 O O . VAL A 1 87 ? 19.871 7.559 -12.463 1.00 71.88 87 VAL A O 1
ATOM 636 N N . ARG A 1 88 ? 20.605 9.464 -13.399 1.00 75.38 88 ARG A N 1
ATOM 637 C CA . ARG A 1 88 ? 19.868 10.356 -12.488 1.00 75.38 88 ARG A CA 1
ATOM 638 C C . ARG A 1 88 ? 18.356 10.162 -12.572 1.00 75.38 88 ARG A C 1
ATOM 640 O O . ARG A 1 88 ? 17.706 10.115 -11.538 1.00 75.38 88 ARG A O 1
ATOM 647 N N . GLU A 1 89 ? 17.804 10.020 -13.771 1.00 73.56 89 GLU A N 1
ATOM 648 C CA . GLU A 1 89 ? 16.374 9.774 -13.979 1.00 73.56 89 GLU A CA 1
ATOM 649 C C . GLU A 1 89 ? 15.946 8.424 -13.387 1.00 73.56 89 GLU A C 1
ATOM 651 O O . GLU A 1 89 ? 14.934 8.348 -12.696 1.00 73.56 89 GLU A O 1
ATOM 656 N N . LEU A 1 90 ? 16.755 7.374 -13.566 1.00 71.94 90 LEU A N 1
ATOM 657 C CA . LEU A 1 90 ? 16.518 6.072 -12.940 1.00 71.94 90 LEU A CA 1
ATOM 658 C C . LEU A 1 90 ? 16.517 6.171 -11.410 1.00 71.94 90 LEU A C 1
ATOM 660 O O . LEU A 1 90 ? 15.594 5.671 -10.771 1.00 71.94 90 LEU A O 1
ATOM 664 N N . PHE A 1 91 ? 17.529 6.816 -10.825 1.00 78.69 91 PHE A N 1
ATOM 665 C CA . PHE A 1 91 ? 17.584 7.018 -9.376 1.00 78.69 91 PHE A CA 1
ATOM 666 C C . PHE A 1 91 ? 16.399 7.846 -8.882 1.00 78.69 91 PHE A C 1
ATOM 668 O O . PHE A 1 91 ? 15.772 7.461 -7.904 1.00 78.69 91 PHE A O 1
ATOM 675 N N . SER A 1 92 ? 16.016 8.896 -9.608 1.00 78.31 92 SER A N 1
ATOM 676 C CA . SER A 1 92 ? 14.847 9.713 -9.280 1.00 78.31 92 SER A CA 1
ATOM 677 C C . SER A 1 92 ? 13.544 8.908 -9.312 1.00 78.31 92 SER A C 1
ATOM 679 O O . SER A 1 92 ? 12.722 9.036 -8.406 1.00 78.31 92 SER A O 1
ATOM 681 N N . LEU A 1 93 ? 13.354 8.028 -10.302 1.00 73.69 93 LEU A N 1
ATOM 682 C CA . LEU A 1 93 ? 12.191 7.138 -10.365 1.00 73.69 93 LEU A CA 1
ATOM 683 C C . LEU A 1 93 ? 12.167 6.143 -9.197 1.00 73.69 93 LEU A C 1
ATOM 685 O O . LEU A 1 93 ? 11.105 5.909 -8.618 1.00 73.69 93 LEU A O 1
ATOM 689 N N . ILE A 1 94 ? 13.325 5.581 -8.835 1.00 74.56 94 ILE A N 1
ATOM 690 C CA . ILE A 1 94 ? 13.465 4.676 -7.686 1.00 74.56 94 ILE A CA 1
ATOM 691 C C . ILE A 1 94 ? 13.151 5.419 -6.383 1.00 74.56 94 ILE A C 1
ATOM 693 O O . ILE A 1 94 ? 12.328 4.950 -5.602 1.00 74.56 94 ILE A O 1
ATOM 697 N N . GLU A 1 95 ? 13.755 6.585 -6.162 1.00 82.12 95 GLU A N 1
ATOM 698 C CA . GLU A 1 95 ? 13.532 7.417 -4.977 1.00 82.12 95 GLU A CA 1
ATOM 699 C C . GLU A 1 95 ? 12.067 7.831 -4.851 1.00 82.12 95 GLU A C 1
ATOM 701 O O . GLU A 1 95 ? 11.470 7.662 -3.791 1.00 82.12 95 GLU A O 1
ATOM 706 N N . THR A 1 96 ? 11.453 8.292 -5.942 1.00 75.75 96 THR A N 1
ATOM 707 C CA . THR A 1 96 ? 10.040 8.694 -5.949 1.00 75.75 96 THR A CA 1
ATOM 708 C C . THR A 1 96 ? 9.140 7.521 -5.570 1.00 75.75 96 THR A C 1
ATOM 710 O O . THR A 1 96 ? 8.276 7.662 -4.707 1.00 75.75 96 THR A O 1
ATOM 713 N N . LYS A 1 97 ? 9.378 6.335 -6.147 1.00 76.69 97 LYS A N 1
ATOM 714 C CA . LYS A 1 97 ? 8.603 5.128 -5.826 1.00 76.69 97 LYS A CA 1
ATOM 715 C C . LYS A 1 97 ? 8.803 4.663 -4.387 1.00 76.69 97 LYS A C 1
ATOM 717 O O . LYS A 1 97 ? 7.839 4.246 -3.754 1.00 76.69 97 LYS A O 1
ATOM 722 N N . LEU A 1 98 ? 10.020 4.762 -3.853 1.00 78.56 98 LEU A N 1
ATOM 723 C CA . LEU A 1 98 ? 10.289 4.450 -2.449 1.00 78.56 98 LEU A CA 1
ATOM 724 C C . LEU A 1 98 ? 9.561 5.420 -1.515 1.00 78.56 98 LEU A C 1
ATOM 726 O O . LEU A 1 98 ? 8.930 4.980 -0.560 1.00 78.56 98 LEU A O 1
ATOM 730 N N . ILE A 1 99 ? 9.593 6.721 -1.808 1.00 84.19 99 ILE A N 1
ATOM 731 C CA . ILE A 1 99 ? 8.911 7.747 -1.008 1.00 84.19 99 ILE A CA 1
ATOM 732 C C . ILE A 1 99 ? 7.392 7.543 -1.030 1.00 84.19 99 ILE A C 1
ATOM 734 O O . ILE A 1 99 ? 6.746 7.651 0.012 1.00 84.19 99 ILE A O 1
ATOM 738 N N . GLU A 1 100 ? 6.812 7.250 -2.196 1.00 82.38 100 GLU A N 1
ATOM 739 C CA . GLU A 1 100 ? 5.383 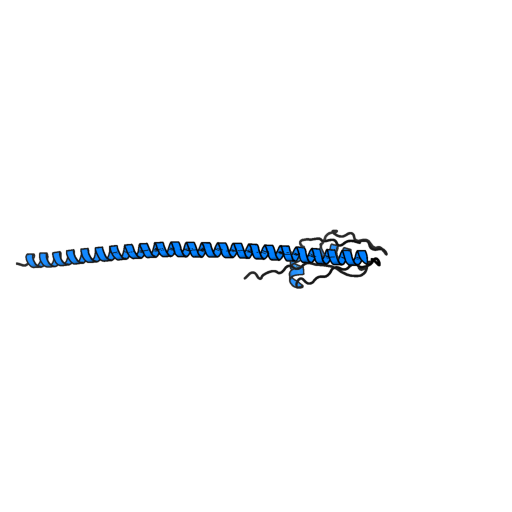6.940 -2.330 1.00 82.38 100 GLU A CA 1
ATOM 740 C C . GLU A 1 100 ? 4.982 5.729 -1.477 1.00 82.38 100 GLU A C 1
ATOM 742 O O . GLU A 1 100 ? 3.982 5.790 -0.759 1.00 82.38 100 GLU A O 1
ATOM 747 N N . GLU A 1 101 ? 5.769 4.651 -1.507 1.00 80.56 101 GLU A N 1
ATOM 748 C CA . GLU A 1 101 ? 5.477 3.453 -0.714 1.00 80.56 101 GLU A CA 1
ATOM 749 C C . GLU A 1 101 ? 5.662 3.684 0.790 1.00 80.56 101 GLU A C 1
ATOM 751 O O . GLU A 1 101 ? 4.821 3.244 1.571 1.00 80.56 101 GLU A O 1
ATOM 756 N N . VAL A 1 102 ? 6.692 4.425 1.214 1.00 90.50 102 VAL A N 1
ATOM 757 C CA . VAL A 1 102 ? 6.868 4.796 2.630 1.00 90.50 102 VAL A CA 1
ATOM 758 C C . VAL A 1 102 ? 5.663 5.594 3.126 1.00 90.50 102 VAL A C 1
ATOM 760 O O . VAL A 1 102 ? 5.050 5.216 4.120 1.00 90.50 102 VAL A O 1
ATOM 763 N N . LYS A 1 103 ? 5.234 6.621 2.379 1.00 90.06 103 LYS A N 1
ATOM 764 C CA . LYS A 1 103 ? 4.038 7.409 2.727 1.00 90.06 103 LYS A CA 1
ATOM 765 C C . LYS A 1 103 ? 2.785 6.546 2.829 1.00 90.06 103 LYS A C 1
ATOM 767 O O . LYS A 1 103 ? 1.974 6.729 3.734 1.00 90.06 103 LYS A O 1
ATOM 772 N N . ARG A 1 104 ? 2.615 5.602 1.902 1.00 91.12 104 ARG A N 1
ATOM 773 C CA . ARG A 1 104 ? 1.475 4.682 1.907 1.00 91.12 104 ARG A CA 1
ATOM 774 C C . ARG A 1 104 ? 1.484 3.771 3.135 1.00 91.12 104 ARG A C 1
ATOM 776 O O . ARG A 1 104 ? 0.419 3.487 3.684 1.00 91.12 104 ARG A O 1
ATOM 783 N N . LEU A 1 105 ? 2.656 3.289 3.545 1.00 87.62 105 LEU A N 1
ATOM 784 C CA . LEU A 1 105 ? 2.808 2.462 4.742 1.00 87.62 105 LEU A CA 1
ATOM 785 C C . LEU A 1 105 ? 2.536 3.266 6.015 1.00 87.62 105 LEU A C 1
ATOM 787 O O . LEU A 1 105 ? 1.792 2.786 6.868 1.00 87.62 105 LEU A O 1
ATOM 791 N N . ASP A 1 106 ? 3.046 4.494 6.104 1.00 93.62 106 ASP A N 1
ATOM 792 C CA . ASP A 1 106 ? 2.804 5.386 7.242 1.00 93.62 106 ASP A CA 1
ATOM 793 C C . ASP A 1 106 ? 1.314 5.716 7.395 1.00 93.62 106 ASP A C 1
ATOM 795 O O . ASP A 1 106 ? 0.775 5.670 8.501 1.00 93.62 106 ASP A O 1
ATOM 799 N N . GLN A 1 107 ? 0.613 5.971 6.284 1.00 93.69 107 GLN A N 1
ATOM 800 C CA . GLN A 1 107 ? -0.832 6.196 6.308 1.00 93.69 107 GLN A CA 1
ATOM 801 C C . GLN A 1 107 ? -1.590 4.971 6.838 1.00 93.69 107 GLN A C 1
ATOM 803 O O . GLN A 1 107 ? -2.434 5.107 7.723 1.00 93.69 107 GLN A O 1
ATOM 808 N N . LYS A 1 108 ? -1.269 3.768 6.342 1.00 94.56 108 LYS A N 1
ATOM 809 C CA . LYS A 1 108 ? -1.890 2.527 6.834 1.00 94.56 108 LYS A CA 1
ATOM 810 C C . LYS A 1 108 ? -1.620 2.299 8.317 1.00 94.56 108 LYS A C 1
ATOM 812 O O . LYS A 1 108 ? -2.507 1.849 9.034 1.00 94.56 108 LYS A O 1
ATOM 817 N N . LEU A 1 109 ? -0.405 2.601 8.771 1.00 94.94 109 LEU A N 1
ATOM 818 C CA . LEU A 1 109 ? -0.041 2.474 10.176 1.00 94.94 109 LEU A CA 1
ATOM 819 C C . LEU A 1 109 ? -0.866 3.431 11.048 1.00 94.94 109 LEU A C 1
ATOM 821 O O . LEU A 1 109 ? -1.372 3.013 12.086 1.00 94.94 109 LEU A O 1
ATOM 825 N N . ALA A 1 110 ? -1.047 4.679 10.612 1.00 95.94 110 ALA A N 1
ATOM 826 C CA . ALA A 1 110 ? -1.857 5.662 11.327 1.00 95.94 110 ALA A CA 1
ATOM 827 C C . ALA A 1 110 ? -3.345 5.270 11.384 1.00 95.94 110 ALA A C 1
ATOM 829 O O . ALA A 1 110 ? -3.977 5.401 12.432 1.00 95.94 110 ALA A O 1
ATOM 830 N N . GLU A 1 111 ? -3.903 4.759 10.282 1.00 96.25 111 GLU A N 1
ATOM 831 C CA . GLU A 1 111 ? -5.288 4.272 10.224 1.00 96.25 111 GLU A CA 1
ATOM 832 C C . GLU A 1 111 ? -5.514 3.088 11.177 1.00 96.25 111 GLU A C 1
ATOM 834 O O . GLU A 1 111 ? -6.473 3.098 11.951 1.00 96.25 111 GLU A O 1
ATOM 839 N N . GLU A 1 112 ? -4.603 2.112 11.180 1.00 94.06 112 GLU A N 1
ATOM 840 C CA . GLU A 1 112 ? -4.661 0.948 12.072 1.00 94.06 112 GLU A CA 1
ATOM 841 C C . GLU A 1 112 ? -4.546 1.358 13.549 1.00 94.06 112 GLU A C 1
ATOM 843 O O . GLU A 1 112 ? -5.309 0.896 14.399 1.00 94.06 112 GLU A O 1
ATOM 848 N N . GLN A 1 113 ? -3.631 2.278 13.870 1.00 96.00 113 GLN A N 1
ATOM 849 C CA . GLN A 1 113 ? -3.477 2.808 15.227 1.00 96.00 113 GLN A CA 1
ATOM 850 C C . GLN A 1 113 ? -4.732 3.555 15.691 1.00 96.00 113 GLN A C 1
ATOM 852 O O . GLN A 1 113 ? -5.198 3.326 16.807 1.00 96.00 113 GLN A O 1
ATOM 857 N N . ALA A 1 114 ? -5.323 4.393 14.834 1.00 96.75 114 ALA A N 1
ATOM 858 C CA . ALA A 1 114 ? -6.554 5.110 15.154 1.00 96.75 114 ALA A CA 1
ATOM 859 C C . ALA A 1 114 ? -7.742 4.156 15.359 1.00 96.75 114 ALA A C 1
ATOM 861 O O . ALA A 1 114 ? -8.553 4.363 16.265 1.00 96.75 114 ALA A O 1
ATOM 862 N N . ALA A 1 115 ? -7.847 3.104 14.542 1.00 96.62 115 ALA A N 1
ATOM 863 C CA . ALA A 1 115 ? -8.860 2.069 14.710 1.00 96.62 115 ALA A CA 1
ATOM 864 C C . ALA A 1 115 ? -8.697 1.337 16.049 1.00 96.62 115 ALA A C 1
ATOM 866 O O . ALA A 1 115 ? -9.680 1.146 16.767 1.00 96.62 115 ALA A O 1
ATOM 867 N N . ARG A 1 116 ? -7.456 1.003 16.423 1.00 96.12 116 ARG A N 1
ATOM 868 C CA . ARG A 1 116 ? -7.148 0.349 17.697 1.00 96.12 116 ARG A CA 1
ATOM 869 C C . ARG A 1 116 ? -7.504 1.216 18.902 1.00 96.12 116 ARG A C 1
ATOM 871 O O . ARG A 1 116 ? -8.207 0.740 19.786 1.00 96.12 116 ARG A O 1
ATOM 878 N N . THR A 1 117 ? -7.104 2.488 18.916 1.00 96.31 117 THR A N 1
ATOM 879 C CA . THR A 1 117 ? -7.445 3.402 20.020 1.00 96.31 117 THR A CA 1
ATOM 880 C C . THR A 1 117 ? -8.958 3.547 20.187 1.00 96.31 117 THR A C 1
ATOM 882 O O . THR A 1 117 ? -9.456 3.477 21.307 1.00 96.31 117 THR A O 1
ATOM 885 N N . ARG A 1 118 ? -9.715 3.669 19.087 1.00 96.69 118 ARG A N 1
ATOM 886 C CA . ARG A 1 118 ? -11.188 3.726 19.150 1.00 96.69 118 ARG A CA 1
ATOM 887 C C . ARG A 1 118 ? -11.795 2.443 19.717 1.00 96.69 118 ARG A C 1
ATOM 889 O O . ARG A 1 118 ? -12.755 2.519 20.479 1.00 96.69 118 ARG A O 1
ATOM 896 N N . ALA A 1 119 ? -11.261 1.281 19.345 1.00 95.50 119 ALA A N 1
ATOM 897 C CA . ALA A 1 119 ? -11.720 0.003 19.881 1.00 95.50 119 ALA A CA 1
ATOM 898 C C . ALA A 1 119 ? -11.448 -0.102 21.391 1.00 95.50 119 ALA A C 1
ATOM 900 O O . ALA A 1 119 ? -12.338 -0.503 22.140 1.00 95.50 119 ALA A O 1
ATOM 901 N N . ASP A 1 120 ? -10.268 0.332 21.843 1.00 96.25 120 ASP A N 1
ATOM 902 C CA . ASP A 1 120 ? -9.896 0.347 23.261 1.00 96.25 120 ASP A CA 1
ATOM 903 C C . ASP A 1 120 ? -10.796 1.305 24.071 1.00 96.25 120 ASP A C 1
ATOM 905 O O . ASP A 1 120 ? -11.296 0.944 25.139 1.00 96.25 120 ASP A O 1
ATOM 909 N N . GLU A 1 121 ? -11.087 2.503 23.550 1.00 96.69 121 GLU A N 1
ATOM 910 C CA . GLU A 1 121 ? -12.011 3.463 24.177 1.00 96.69 121 GLU A CA 1
ATOM 911 C C . GLU A 1 121 ? -13.441 2.915 24.287 1.00 96.69 121 GLU A C 1
ATOM 913 O O . GLU A 1 121 ? -14.089 3.047 25.331 1.00 96.69 121 GLU A O 1
ATOM 918 N N . GLN A 1 122 ? -13.940 2.274 23.225 1.00 96.94 122 GLN A N 1
ATOM 919 C CA . GLN A 1 122 ? -15.259 1.642 23.228 1.00 96.94 122 GLN A CA 1
ATOM 920 C C . GLN A 1 122 ? -15.326 0.487 24.227 1.00 96.94 122 GLN A C 1
ATOM 922 O O . GLN A 1 122 ? -16.297 0.399 24.981 1.00 96.94 122 GLN A O 1
ATOM 927 N N . ALA A 1 123 ? -14.290 -0.354 24.281 1.00 96.56 123 ALA A N 1
ATOM 928 C CA . ALA A 1 123 ? -14.198 -1.450 25.237 1.00 96.56 123 ALA A CA 1
ATOM 929 C C . ALA A 1 123 ? -14.191 -0.931 26.682 1.00 96.56 123 ALA A C 1
ATOM 931 O O . ALA A 1 123 ? -14.968 -1.407 27.508 1.00 96.56 123 ALA A O 1
ATOM 932 N N . HIS A 1 124 ? -13.397 0.102 26.983 1.00 96.69 124 HIS A N 1
ATOM 933 C CA . HIS A 1 124 ? -13.374 0.714 28.313 1.00 96.69 124 HIS A CA 1
ATOM 934 C C . HIS A 1 124 ? -14.706 1.368 28.694 1.00 96.69 124 HIS A C 1
ATOM 936 O O . HIS A 1 124 ? -15.161 1.225 29.831 1.00 96.69 124 HIS A O 1
ATOM 942 N N . SER A 1 125 ? -15.359 2.063 27.760 1.00 95.88 125 SER A N 1
ATOM 943 C CA . SER A 1 125 ? -16.674 2.663 28.000 1.00 95.88 125 SER A CA 1
ATOM 944 C C . SER A 1 125 ? -17.744 1.602 28.271 1.00 95.88 125 SER A C 1
ATOM 946 O O . SER A 1 125 ? -18.524 1.740 29.216 1.00 95.88 125 SER A O 1
ATOM 948 N N . ALA A 1 126 ? -17.764 0.528 27.475 1.00 96.50 126 ALA A N 1
ATOM 949 C CA . ALA A 1 126 ? -18.684 -0.591 27.652 1.00 96.50 126 ALA A CA 1
ATOM 950 C C . ALA A 1 126 ? -18.444 -1.314 28.985 1.00 96.50 126 ALA A C 1
ATOM 952 O O . ALA A 1 126 ? -19.400 -1.573 29.715 1.00 96.50 126 ALA A O 1
ATOM 953 N N . GLN A 1 127 ? -17.178 -1.554 29.343 1.00 97.31 127 GLN A N 1
ATOM 954 C CA . GLN A 1 127 ? -16.813 -2.182 30.611 1.00 97.31 127 GLN A CA 1
ATOM 955 C C . GLN A 1 127 ? -17.294 -1.353 31.805 1.00 97.31 127 GLN A C 1
ATOM 957 O O . GLN A 1 127 ? -17.938 -1.888 32.700 1.00 97.31 127 GLN A O 1
ATOM 962 N N . LYS A 1 128 ? -17.068 -0.033 31.788 1.00 97.12 128 LYS A N 1
ATOM 963 C CA . LYS A 1 128 ? -17.504 0.854 32.875 1.00 97.12 128 LYS A CA 1
ATOM 964 C C . LYS A 1 128 ? -19.024 0.836 33.065 1.00 97.12 128 LYS A C 1
ATOM 966 O O . LYS A 1 128 ? -19.492 0.768 34.197 1.00 97.12 128 LYS A O 1
ATOM 971 N N . LYS A 1 129 ? -19.790 0.859 31.968 1.00 97.19 129 LYS A N 1
ATOM 972 C CA . LYS A 1 129 ? -21.259 0.753 32.020 1.00 97.19 129 LYS A CA 1
ATOM 973 C C . LYS A 1 129 ? -21.705 -0.579 32.621 1.00 97.19 129 LYS A C 1
ATOM 975 O O . LYS A 1 129 ? -22.559 -0.582 33.501 1.00 97.19 129 LYS A O 1
ATOM 980 N N . SER A 1 130 ? -21.093 -1.682 32.188 1.00 96.75 130 SER A N 1
ATOM 981 C CA . SER A 1 130 ? -21.380 -3.009 32.736 1.00 96.75 130 SER A CA 1
ATOM 982 C C . SER A 1 130 ? -21.053 -3.090 34.230 1.00 96.75 130 SER A C 1
ATOM 984 O O . SER A 1 130 ? -21.824 -3.671 34.988 1.00 96.75 130 SER A O 1
ATOM 986 N N . ASP A 1 131 ? -19.933 -2.516 34.672 1.00 97.25 131 ASP A N 1
ATOM 987 C CA . ASP A 1 131 ? -19.526 -2.540 36.080 1.00 97.25 131 ASP A CA 1
ATOM 988 C C . ASP A 1 131 ? -20.490 -1.737 36.969 1.00 97.25 131 ASP A C 1
ATOM 990 O O . ASP A 1 131 ? -20.805 -2.162 38.085 1.00 97.25 131 ASP A O 1
ATOM 994 N N . ASP A 1 132 ? -20.979 -0.594 36.478 1.00 97.50 132 ASP A N 1
ATOM 995 C CA . ASP A 1 132 ? -21.976 0.220 37.177 1.00 97.50 132 ASP A CA 1
ATOM 996 C C . ASP A 1 132 ? -23.343 -0.492 37.239 1.00 97.50 132 ASP A C 1
ATOM 998 O O . ASP A 1 132 ? -23.964 -0.520 38.303 1.00 97.50 132 ASP A O 1
ATOM 1002 N N . GLU A 1 133 ? -23.781 -1.155 36.162 1.00 97.81 133 GLU A N 1
ATOM 1003 C CA . GLU A 1 133 ? -24.984 -2.006 36.177 1.00 97.81 133 GLU A CA 1
ATOM 1004 C C . GLU A 1 133 ? -24.853 -3.174 37.161 1.00 97.81 133 GLU A C 1
ATOM 1006 O O . GLU A 1 133 ? -25.762 -3.420 37.954 1.00 97.81 133 GLU A O 1
ATOM 1011 N N . ILE A 1 134 ? -23.708 -3.865 37.173 1.00 98.00 134 ILE A N 1
ATOM 1012 C CA . ILE A 1 134 ? -23.438 -4.949 38.129 1.00 98.00 134 ILE A CA 1
ATOM 1013 C C . ILE A 1 134 ? -23.496 -4.427 39.568 1.00 98.00 134 ILE A C 1
ATOM 1015 O O . ILE A 1 134 ? -23.999 -5.128 40.450 1.00 98.00 134 ILE A O 1
ATOM 1019 N N . ARG A 1 135 ? -22.981 -3.219 39.830 1.00 97.06 135 ARG A N 1
ATOM 1020 C CA . ARG A 1 135 ? -23.035 -2.597 41.160 1.00 97.06 135 ARG A CA 1
ATOM 1021 C C . ARG A 1 135 ? -24.482 -2.329 41.577 1.00 97.06 135 ARG A C 1
ATOM 1023 O O . ARG A 1 135 ? -24.876 -2.773 42.650 1.00 97.06 135 ARG A O 1
ATOM 1030 N N . ASN A 1 136 ? -25.277 -1.723 40.697 1.00 97.50 136 ASN A N 1
ATOM 1031 C CA . ASN A 1 136 ? -26.689 -1.436 40.961 1.00 97.50 136 ASN A CA 1
ATOM 1032 C C . ASN A 1 136 ? -27.497 -2.720 41.218 1.00 97.50 136 ASN A C 1
ATOM 1034 O O . ASN A 1 136 ? -28.202 -2.822 42.218 1.00 97.50 136 ASN A O 1
ATOM 1038 N N . LEU A 1 137 ? -27.322 -3.746 40.378 1.00 97.19 137 LEU A N 1
ATOM 1039 C CA . LEU A 1 137 ? -28.004 -5.034 40.546 1.00 97.19 137 LEU A CA 1
ATOM 1040 C C . LEU A 1 137 ? -27.620 -5.735 41.856 1.00 97.19 137 LEU A C 1
ATOM 1042 O O . LEU A 1 137 ? -28.457 -6.392 42.477 1.00 97.19 137 LEU A O 1
ATOM 1046 N N . LYS A 1 138 ? -26.362 -5.610 42.299 1.00 97.44 138 LYS A N 1
ATOM 1047 C CA . LYS A 1 138 ? -25.921 -6.143 43.598 1.00 97.44 138 LYS A CA 1
ATOM 1048 C C . LYS A 1 138 ? -26.602 -5.430 44.766 1.00 97.44 138 LYS A C 1
ATOM 1050 O O . LYS A 1 138 ? -26.982 -6.105 45.725 1.00 97.44 138 LYS A O 1
ATOM 1055 N N . ASP A 1 139 ? -26.770 -4.114 44.682 1.00 97.50 139 ASP A N 1
ATOM 1056 C CA . ASP A 1 139 ? -27.431 -3.320 45.719 1.00 97.50 139 ASP A CA 1
ATOM 1057 C C . ASP A 1 139 ? -28.929 -3.645 45.810 1.00 97.50 139 ASP A C 1
ATOM 1059 O O . ASP A 1 139 ? -29.442 -3.895 46.907 1.00 97.50 139 ASP A O 1
ATOM 1063 N N . ASP A 1 140 ? -29.609 -3.759 44.666 1.00 97.38 140 ASP A N 1
ATOM 1064 C CA . ASP A 1 140 ? -31.015 -4.171 44.595 1.00 97.38 140 ASP A CA 1
ATOM 1065 C C . ASP A 1 140 ? -31.215 -5.583 45.155 1.00 97.38 140 ASP A C 1
ATOM 1067 O O . ASP A 1 140 ? -32.114 -5.822 45.969 1.00 97.38 140 ASP A O 1
ATOM 1071 N N . LEU A 1 141 ? -30.329 -6.519 44.797 1.00 97.38 141 LEU A N 1
ATOM 1072 C CA . LEU A 1 141 ? -30.364 -7.882 45.323 1.00 97.38 141 LEU A CA 1
ATOM 1073 C C . LEU A 1 141 ? -30.147 -7.906 46.843 1.00 97.38 141 LEU A C 1
ATOM 1075 O O . LEU A 1 141 ? -30.811 -8.665 47.552 1.00 97.38 141 LEU A O 1
ATOM 1079 N N . ALA A 1 142 ? -29.235 -7.081 47.365 1.00 96.62 142 ALA A N 1
ATOM 1080 C CA . ALA A 1 142 ? -29.002 -6.968 48.802 1.00 96.62 142 ALA A CA 1
ATOM 1081 C C . ALA A 1 142 ? -30.227 -6.400 49.534 1.00 96.62 142 ALA A C 1
ATOM 1083 O O . ALA A 1 142 ? -30.566 -6.874 50.622 1.00 96.62 142 ALA A O 1
ATOM 1084 N N . LYS A 1 143 ? -30.913 -5.419 48.940 1.00 97.31 143 LYS A N 1
ATOM 1085 C CA . LYS A 1 143 ? -32.139 -4.838 49.491 1.00 9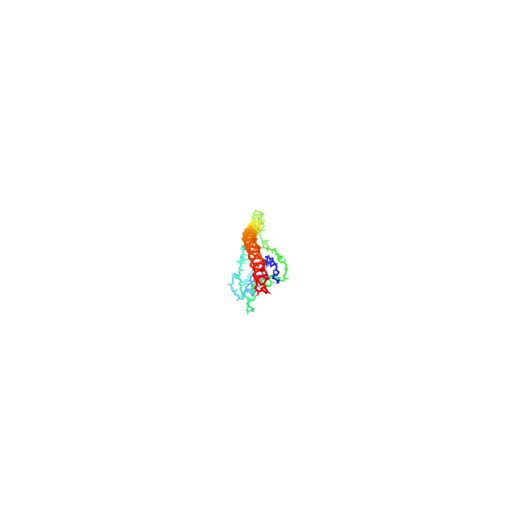7.31 143 LYS A CA 1
ATOM 1086 C C . LYS A 1 143 ? -33.285 -5.851 49.511 1.00 97.31 143 LYS A C 1
ATOM 1088 O O . LYS A 1 143 ? -33.857 -6.078 50.576 1.00 97.31 143 LYS A O 1
ATOM 1093 N N . ALA A 1 144 ? -33.535 -6.527 48.390 1.00 96.56 144 ALA A N 1
ATOM 1094 C CA . ALA A 1 144 ? -34.560 -7.564 48.288 1.00 96.56 144 ALA A CA 1
ATOM 1095 C C . ALA A 1 144 ? -34.339 -8.688 49.315 1.00 96.56 144 ALA A C 1
ATOM 1097 O O . ALA A 1 144 ? -35.275 -9.099 49.997 1.00 96.56 144 ALA A O 1
ATOM 1098 N N . ARG A 1 145 ? -33.083 -9.129 49.507 1.00 95.88 145 ARG A N 1
ATOM 1099 C CA . ARG A 1 145 ? -32.732 -10.126 50.536 1.00 95.88 145 ARG A CA 1
ATOM 1100 C C . ARG A 1 145 ? -33.079 -9.659 51.952 1.00 95.88 145 ARG A C 1
ATOM 1102 O O . ARG A 1 145 ? -33.634 -10.437 52.727 1.00 95.88 145 ARG A O 1
ATOM 1109 N N . ARG A 1 146 ? -32.780 -8.401 52.301 1.00 94.88 146 ARG A N 1
ATOM 1110 C CA . ARG A 1 146 ? -33.133 -7.842 53.620 1.00 94.88 146 ARG A CA 1
ATOM 1111 C C . ARG A 1 146 ? -34.646 -7.798 53.821 1.00 94.88 146 ARG A C 1
ATOM 1113 O O . ARG A 1 146 ? -35.116 -8.196 54.880 1.00 94.88 146 ARG A O 1
ATOM 1120 N N . GLU A 1 147 ? -35.399 -7.360 52.815 1.00 95.50 147 GLU A N 1
ATOM 1121 C CA . GLU A 1 147 ? -36.866 -7.309 52.870 1.00 95.50 147 GLU A CA 1
ATOM 1122 C C . GLU A 1 147 ? -37.473 -8.708 53.052 1.00 95.50 147 GLU A C 1
ATOM 1124 O O . GLU A 1 147 ? -38.321 -8.901 53.926 1.00 95.50 147 GLU A O 1
ATOM 1129 N N . THR A 1 148 ? -36.978 -9.710 52.315 1.00 93.81 148 THR A N 1
ATOM 1130 C CA . THR A 1 148 ? -37.424 -11.102 52.483 1.00 93.81 148 THR A CA 1
ATOM 1131 C C . THR A 1 148 ? -37.109 -11.663 53.871 1.00 93.81 148 THR A C 1
ATOM 1133 O O . THR A 1 148 ? -37.936 -12.375 54.435 1.00 93.81 148 THR A O 1
ATOM 1136 N N . GLU A 1 149 ? -35.962 -11.312 54.465 1.00 94.75 149 GLU A N 1
ATOM 1137 C CA . GLU A 1 149 ? -35.587 -11.752 55.817 1.00 94.75 149 GLU A CA 1
ATOM 1138 C C . GLU A 1 149 ? -36.499 -11.132 56.889 1.00 94.75 149 GLU A C 1
ATOM 1140 O O . GLU A 1 149 ? -36.905 -11.810 57.833 1.00 94.75 149 GLU A O 1
ATOM 1145 N N . VAL A 1 150 ? -36.860 -9.853 56.733 1.00 93.75 150 VAL A N 1
ATOM 1146 C CA . VAL A 1 150 ? -37.788 -9.162 57.643 1.00 93.75 150 VAL A CA 1
ATOM 1147 C C . VAL A 1 150 ? -39.175 -9.796 57.584 1.00 93.75 150 VAL A C 1
ATOM 1149 O O . VAL A 1 150 ? -39.743 -10.123 58.627 1.00 93.75 150 VAL A O 1
ATOM 1152 N N . LEU A 1 151 ? -39.705 -10.020 56.379 1.00 91.56 151 LEU A N 1
ATOM 1153 C CA . LEU A 1 151 ? -41.007 -10.667 56.194 1.00 91.56 151 LEU A CA 1
ATOM 1154 C C . LEU A 1 151 ? -41.017 -12.096 56.758 1.00 91.56 151 LEU A C 1
ATOM 1156 O O . LEU A 1 151 ? -41.997 -12.502 57.388 1.00 91.56 151 LEU A O 1
ATOM 1160 N N . ARG A 1 152 ? -39.917 -12.846 56.599 1.00 90.19 152 ARG A N 1
ATOM 1161 C CA . ARG A 1 152 ? -39.756 -14.191 57.174 1.00 90.19 152 ARG A CA 1
ATOM 1162 C C . ARG A 1 152 ? -39.876 -14.167 58.699 1.00 90.19 152 ARG A C 1
ATOM 1164 O O . ARG A 1 152 ? -40.702 -14.896 59.241 1.00 90.19 152 ARG A O 1
ATOM 1171 N N . LYS A 1 153 ? -39.147 -13.272 59.377 1.00 88.88 153 LYS A N 1
ATOM 1172 C CA . LYS A 1 153 ? -39.211 -13.117 60.843 1.00 88.88 153 LYS A CA 1
ATOM 1173 C C . LYS A 1 153 ? -40.603 -12.721 61.339 1.00 88.88 153 LYS A C 1
ATOM 1175 O O . LYS A 1 153 ? -41.093 -13.297 62.301 1.00 88.88 153 LYS A O 1
ATOM 1180 N N . GLN A 1 154 ? -41.279 -11.802 60.647 1.00 87.44 154 GLN A N 1
ATOM 1181 C CA . GLN A 1 154 ? -42.653 -11.412 60.997 1.00 87.44 154 GLN A CA 1
ATOM 1182 C C . GLN A 1 154 ? -43.652 -12.567 60.850 1.00 87.44 154 GLN A C 1
ATOM 1184 O O . GLN A 1 154 ? -44.621 -12.650 61.604 1.00 87.44 154 GLN A O 1
ATOM 1189 N N . THR A 1 155 ? -43.437 -13.452 59.875 1.00 81.88 155 THR A N 1
ATOM 1190 C CA . THR A 1 155 ? -44.282 -14.637 59.673 1.00 81.88 155 THR A CA 1
ATOM 1191 C C . THR A 1 155 ? -44.040 -15.672 60.774 1.00 81.88 155 THR A C 1
ATOM 1193 O O . THR A 1 155 ? -44.998 -16.236 61.298 1.00 81.88 155 THR A O 1
ATOM 1196 N N . GLU A 1 156 ? -42.782 -15.865 61.185 1.00 82.12 156 GLU A N 1
ATOM 1197 C CA . GLU A 1 156 ? -42.411 -16.719 62.322 1.00 82.12 156 GLU A CA 1
ATOM 1198 C C . GLU A 1 156 ? -43.029 -16.201 63.635 1.00 82.12 156 GLU A C 1
ATOM 1200 O O . GLU A 1 156 ? -43.693 -16.965 64.337 1.00 82.12 156 GLU A O 1
ATOM 1205 N N . GLU A 1 157 ? -42.926 -14.897 63.917 1.00 77.12 157 GLU A N 1
ATOM 1206 C CA . GLU A 1 157 ? -43.529 -14.253 65.096 1.00 77.12 157 GLU A CA 1
ATOM 1207 C C . GLU A 1 157 ? -45.065 -14.325 65.098 1.00 77.12 157 GLU A C 1
ATOM 1209 O O . GLU A 1 157 ? -45.670 -14.659 66.119 1.00 77.12 157 GLU A O 1
ATOM 1214 N N . LYS A 1 158 ? -45.721 -14.080 63.953 1.00 77.38 158 LYS A N 1
ATOM 1215 C CA . LYS A 1 158 ? -47.183 -14.223 63.833 1.00 77.38 158 LYS A CA 1
ATOM 1216 C C . LYS A 1 158 ? -47.647 -15.669 63.988 1.00 77.38 158 LYS A C 1
ATOM 1218 O O . LYS A 1 158 ? -48.694 -15.891 64.589 1.00 77.38 158 LYS A O 1
ATOM 1223 N N . SER A 1 159 ? -46.888 -16.642 63.480 1.00 70.94 159 SER A N 1
ATOM 1224 C CA . SER A 1 159 ? -47.220 -18.062 63.659 1.00 70.94 159 SER A CA 1
ATOM 1225 C C . SER A 1 159 ? -47.070 -18.508 65.117 1.00 70.94 159 SER A C 1
ATOM 1227 O O . SER A 1 159 ? -47.881 -19.292 65.596 1.00 70.94 159 SER A O 1
ATOM 1229 N N . SER A 1 160 ? -46.101 -17.939 65.845 1.00 68.56 160 SER A N 1
ATOM 1230 C CA . SER A 1 160 ? -45.888 -18.187 67.276 1.00 68.56 160 SER A CA 1
ATOM 1231 C C . SER A 1 160 ? -47.066 -17.695 68.131 1.00 68.56 160 SER A C 1
ATOM 1233 O O . SER A 1 160 ? -47.447 -18.338 69.104 1.00 68.56 160 SER A O 1
ATOM 1235 N N . CYS A 1 161 ? -47.706 -16.590 67.733 1.00 57.53 161 CYS A N 1
ATOM 1236 C CA . CYS A 1 161 ? -48.866 -16.036 68.436 1.00 57.53 161 CYS A CA 1
ATOM 1237 C C . CYS A 1 161 ? -50.193 -16.758 68.111 1.00 57.53 161 CYS A C 1
ATOM 1239 O O . CYS A 1 161 ? -51.149 -16.632 68.864 1.00 57.53 161 CYS A O 1
ATOM 1241 N N . ALA A 1 162 ? -50.262 -17.532 67.021 1.00 58.44 162 ALA A N 1
ATOM 1242 C CA . ALA A 1 162 ? -51.473 -18.244 66.595 1.00 58.44 162 ALA A CA 1
ATOM 1243 C C . ALA A 1 162 ? -51.641 -19.654 67.211 1.00 58.44 162 ALA A C 1
ATOM 1245 O O . ALA A 1 162 ? -52.613 -20.335 66.891 1.00 58.44 162 ALA A O 1
ATOM 1246 N N . ILE A 1 163 ? -50.700 -20.109 68.053 1.00 56.56 163 ILE A N 1
ATOM 1247 C CA . ILE A 1 163 ? -50.706 -21.446 68.690 1.00 56.56 163 ILE A CA 1
ATOM 1248 C C . ILE A 1 163 ? -51.067 -21.386 70.199 1.00 56.56 163 ILE A C 1
ATOM 1250 O O . ILE A 1 163 ? -51.172 -22.429 70.841 1.00 56.56 163 ILE A O 1
ATOM 1254 N N . LEU A 1 164 ? -51.321 -20.203 70.774 1.00 46.34 164 LEU A N 1
ATOM 1255 C CA . LEU A 1 164 ? -51.855 -20.040 72.142 1.00 46.34 164 LEU A CA 1
ATOM 1256 C C . LEU A 1 164 ? -53.365 -19.786 72.124 1.00 46.34 164 LEU A C 1
ATOM 1258 O O . LEU A 1 164 ? -54.047 -20.335 73.017 1.00 46.34 164 LEU A O 1
#